Protein AF-A0A6C0JF33-F1 (afdb_monomer_lite)

Sequence (116 aa):
MNQNLSSVVIIPLLILCTIYLIREYVKKPEEDEEIVIDPNAPGVHYYSECDFKGIHTHTDTIPLSVEGNFKSVRIVGDYDVKANTEDDNEVVLRSHRGSSNMVKCTPFTGMEIGRD

Structure (mmCIF, N/CA/C/O backbone):
data_AF-A0A6C0JF33-F1
#
_entry.id   AF-A0A6C0JF33-F1
#
loop_
_atom_site.group_PDB
_atom_site.id
_atom_site.type_symbol
_atom_site.label_atom_id
_atom_site.label_alt_id
_atom_site.label_comp_id
_atom_site.label_asym_id
_atom_site.label_entity_id
_atom_site.label_seq_id
_atom_site.pdbx_PDB_ins_code
_atom_site.Cartn_x
_atom_site.Cartn_y
_atom_site.Cartn_z
_atom_site.occupancy
_atom_site.B_iso_or_equiv
_atom_site.auth_seq_id
_atom_site.auth_comp_id
_atom_site.auth_asym_id
_atom_site.auth_atom_id
_atom_site.pdbx_PDB_model_num
ATOM 1 N N . MET A 1 1 ? -19.820 44.792 55.739 1.00 44.91 1 MET A N 1
ATOM 2 C CA . MET A 1 1 ? -20.635 44.874 54.509 1.00 44.91 1 MET A CA 1
ATOM 3 C C . MET A 1 1 ? -19.707 44.646 53.318 1.00 44.91 1 MET A C 1
ATOM 5 O O . MET A 1 1 ? -19.194 45.616 52.803 1.00 44.91 1 MET A O 1
ATOM 9 N N . ASN A 1 2 ? -19.350 43.394 52.984 1.00 53.56 2 ASN A N 1
ATOM 10 C CA . ASN A 1 2 ? -18.393 43.122 51.884 1.00 53.56 2 ASN A CA 1
ATOM 11 C C . ASN A 1 2 ? -18.470 41.709 51.269 1.00 53.56 2 ASN A C 1
ATOM 13 O O . ASN A 1 2 ? -17.928 41.502 50.195 1.00 53.56 2 ASN A O 1
ATOM 17 N N . GLN A 1 3 ? -19.159 40.738 51.883 1.00 55.53 3 GLN A N 1
ATOM 18 C CA . GLN A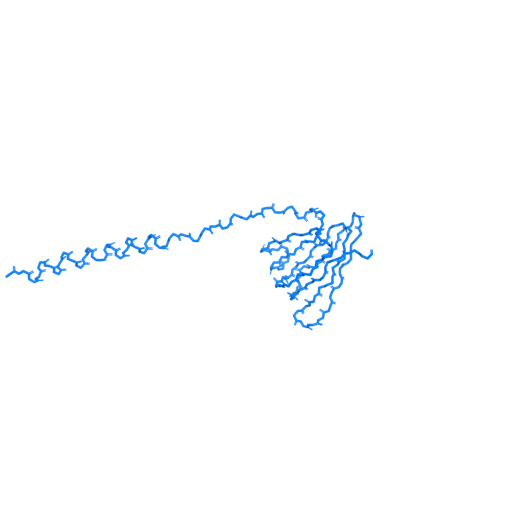 1 3 ? -19.188 39.363 51.350 1.00 55.53 3 GLN A CA 1
ATOM 19 C C . GLN A 1 3 ? -20.048 39.214 50.079 1.00 55.53 3 GLN A C 1
ATOM 21 O O . GLN A 1 3 ? -19.697 38.446 49.187 1.00 55.53 3 GLN A O 1
ATOM 26 N N . ASN A 1 4 ? -21.119 40.005 49.942 1.00 54.66 4 ASN A N 1
ATOM 27 C CA . ASN A 1 4 ? -21.998 39.960 48.765 1.00 54.66 4 ASN A CA 1
ATOM 28 C C . ASN A 1 4 ? -21.399 40.672 47.539 1.00 54.66 4 ASN A C 1
ATOM 30 O O . ASN A 1 4 ? -21.646 40.253 46.415 1.00 54.66 4 ASN A O 1
ATOM 34 N N . LEU A 1 5 ? -20.583 41.715 47.738 1.00 54.00 5 LEU A N 1
ATOM 35 C CA . LEU A 1 5 ? -19.964 42.459 46.633 1.00 54.00 5 LEU A CA 1
ATOM 36 C C . LEU A 1 5 ? -18.833 41.648 45.983 1.00 54.00 5 LEU A C 1
ATOM 38 O O . LEU A 1 5 ? -18.709 41.621 44.762 1.00 54.00 5 LEU A O 1
ATOM 42 N N . SER A 1 6 ? -18.057 40.926 46.799 1.00 55.31 6 SER A N 1
ATOM 43 C CA . SER A 1 6 ? -17.001 40.033 46.319 1.00 55.31 6 SER A CA 1
ATOM 44 C C . SER A 1 6 ? -17.564 38.883 45.477 1.00 55.31 6 SER A C 1
ATOM 46 O O . SER A 1 6 ? -17.042 38.625 44.401 1.00 55.31 6 SER A O 1
ATOM 48 N N . SER A 1 7 ? -18.665 38.240 45.887 1.00 57.81 7 SER A N 1
ATOM 49 C CA . SER A 1 7 ? -19.282 37.165 45.084 1.00 57.81 7 SER A CA 1
ATOM 50 C C . SER A 1 7 ? -19.866 37.657 43.755 1.00 57.81 7 SER A C 1
ATOM 52 O O . SER A 1 7 ? -19.691 36.995 42.736 1.00 57.81 7 SER A O 1
ATOM 54 N N . VAL A 1 8 ? -20.508 38.831 43.729 1.00 65.94 8 VAL A N 1
ATOM 55 C CA . VAL A 1 8 ? -21.138 39.368 42.506 1.00 65.94 8 VAL A CA 1
ATOM 56 C C . VAL A 1 8 ? -20.110 39.741 41.433 1.00 65.94 8 VAL A C 1
ATOM 58 O O . VAL A 1 8 ? -20.430 39.679 40.252 1.00 65.94 8 VAL A O 1
ATOM 61 N N . VAL A 1 9 ? -18.876 40.089 41.814 1.00 68.44 9 VAL A N 1
ATOM 62 C CA . VAL A 1 9 ? -17.822 40.491 40.864 1.00 68.44 9 VAL A CA 1
ATOM 63 C C . VAL A 1 9 ? -16.865 39.343 40.537 1.00 68.44 9 VAL A C 1
ATOM 65 O O . VAL A 1 9 ? -16.472 39.183 39.384 1.00 68.44 9 VAL A O 1
ATOM 68 N N . ILE A 1 10 ? -16.504 38.512 41.518 1.00 75.38 10 ILE A N 1
ATOM 69 C CA . ILE A 1 10 ? -15.505 37.449 41.329 1.00 75.38 10 ILE A CA 1
ATOM 70 C C . ILE A 1 10 ? -16.063 36.313 40.470 1.00 75.38 10 ILE A C 1
ATOM 72 O O . ILE A 1 10 ? -15.367 35.819 39.586 1.00 75.38 10 ILE A O 1
ATOM 76 N N . ILE A 1 11 ? -17.323 35.920 40.684 1.00 77.62 11 ILE A N 1
ATOM 77 C CA . ILE A 1 11 ? -17.954 34.824 39.938 1.00 77.62 11 ILE A CA 1
ATOM 78 C C . ILE A 1 11 ? -17.993 35.106 38.422 1.00 77.62 11 ILE A C 1
ATOM 80 O O . 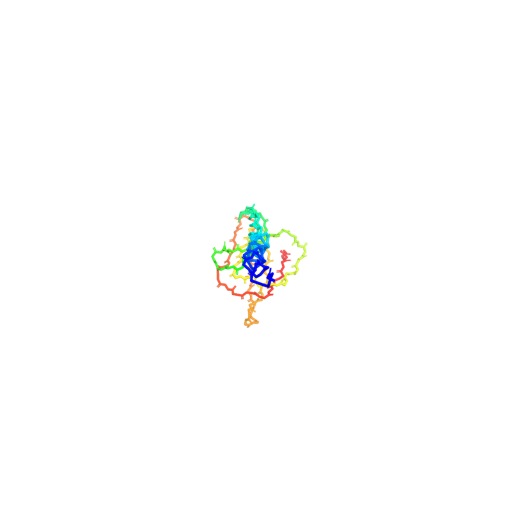ILE A 1 11 ? -17.490 34.271 37.669 1.00 77.62 11 ILE A O 1
ATOM 84 N N . PRO A 1 12 ? -18.503 36.254 37.927 1.00 80.00 12 PRO A N 1
ATOM 85 C CA . PRO A 1 12 ? -18.507 36.523 36.489 1.00 80.00 12 PRO A CA 1
ATOM 86 C C . PRO A 1 12 ? -17.099 36.681 35.906 1.00 80.00 12 PRO A C 1
ATOM 88 O O . PRO A 1 12 ? -16.877 36.309 34.756 1.00 80.00 12 PRO A O 1
ATOM 91 N N . LEU A 1 13 ? -16.132 37.167 36.692 1.00 83.50 13 LEU A N 1
ATOM 92 C CA . LEU A 1 13 ? -14.743 37.288 36.249 1.00 83.50 13 LEU A CA 1
ATOM 93 C C . LEU A 1 13 ? -14.089 35.911 36.050 1.00 83.50 13 LEU A C 1
ATOM 95 O O . LEU A 1 13 ? -13.421 35.685 35.045 1.00 83.50 13 LEU A O 1
ATOM 99 N N . LEU A 1 14 ? -14.348 34.963 36.956 1.00 83.38 14 LEU A N 1
ATOM 100 C CA . LEU A 1 14 ? -13.897 33.574 36.823 1.00 83.38 14 LEU A CA 1
ATOM 101 C C . LEU A 1 14 ? -14.567 32.859 35.642 1.00 83.38 14 LEU A C 1
ATOM 103 O O . LEU A 1 14 ? -13.912 32.088 34.938 1.00 83.38 14 LEU A O 1
ATOM 107 N N . ILE A 1 15 ? -15.849 33.139 35.386 1.00 84.94 15 ILE A N 1
ATOM 108 C CA . ILE A 1 15 ? -16.566 32.612 34.214 1.00 84.94 15 ILE A CA 1
ATOM 109 C C . ILE A 1 15 ? -15.946 33.154 32.917 1.00 84.94 15 ILE A C 1
ATOM 111 O O . ILE A 1 15 ? -15.695 32.397 31.983 1.00 84.94 15 ILE A O 1
ATOM 115 N N . LEU A 1 16 ? -15.628 34.449 32.856 1.00 86.12 16 LEU A N 1
ATOM 116 C CA . LEU A 1 16 ? -14.963 35.035 31.689 1.00 86.12 16 LEU A CA 1
ATOM 117 C C . LEU A 1 16 ? -13.554 34.464 31.483 1.00 86.12 16 LEU A C 1
ATOM 119 O O . LEU A 1 16 ? -13.206 34.121 30.354 1.00 86.12 16 LEU A O 1
ATOM 123 N N . CYS A 1 17 ? -12.773 34.295 32.555 1.00 84.25 17 CYS A N 1
ATOM 124 C CA . CYS A 1 17 ? -11.457 33.656 32.485 1.00 84.25 17 CYS A CA 1
ATOM 125 C C . CYS A 1 17 ? -11.543 32.211 31.983 1.00 84.25 17 CYS A C 1
ATOM 127 O O . CYS A 1 17 ? -10.758 31.818 31.126 1.00 84.25 17 CYS A O 1
ATOM 129 N N . THR A 1 18 ? -12.502 31.421 32.467 1.00 83.44 18 THR A N 1
ATOM 130 C CA . THR A 1 18 ? -12.666 30.029 32.017 1.00 83.44 18 THR A CA 1
ATOM 131 C C . THR A 1 18 ? -13.106 29.944 30.557 1.00 83.44 18 THR A C 1
ATOM 133 O O . THR A 1 18 ? -12.537 29.154 29.812 1.00 83.44 18 THR A O 1
ATOM 136 N N . ILE A 1 19 ? -14.028 30.797 30.097 1.00 83.94 19 ILE A N 1
ATOM 137 C CA . ILE A 1 19 ? -14.423 30.859 28.676 1.00 83.94 19 ILE A CA 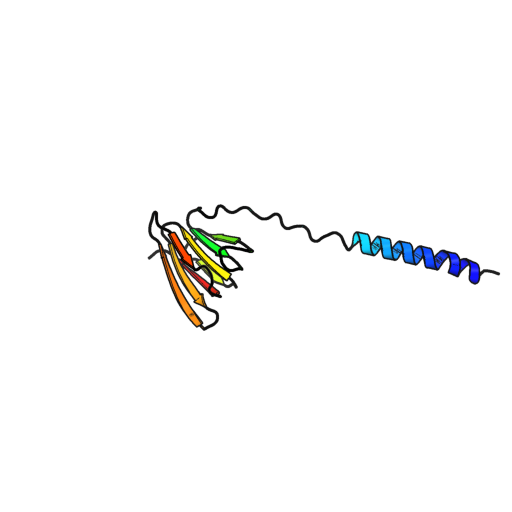1
ATOM 138 C C . ILE A 1 19 ? -13.244 31.278 27.786 1.00 83.94 19 ILE A C 1
ATOM 140 O O . ILE A 1 19 ? -13.063 30.719 26.703 1.00 83.94 19 ILE A O 1
ATOM 144 N N . TYR A 1 20 ? -12.445 32.251 28.229 1.00 82.62 20 TYR A N 1
ATOM 145 C CA . TYR A 1 20 ? -11.249 32.693 27.512 1.00 82.62 20 TYR A CA 1
ATOM 146 C C . TYR A 1 20 ? -10.232 31.554 27.367 1.00 82.62 20 TYR A C 1
ATOM 148 O O . TYR A 1 20 ? -9.800 31.262 26.254 1.00 82.62 20 TYR A O 1
ATOM 156 N N . LEU A 1 21 ? -9.936 30.847 28.462 1.00 79.38 21 LEU A N 1
ATOM 157 C CA . LEU A 1 21 ? -9.023 29.703 28.449 1.00 79.38 21 LEU A CA 1
ATOM 158 C C . LEU A 1 21 ? -9.550 28.570 27.559 1.00 79.38 21 LEU A C 1
ATOM 160 O O . LEU A 1 21 ? -8.798 28.036 26.754 1.00 79.38 21 LEU A O 1
ATOM 164 N N . ILE A 1 22 ? -10.846 28.243 27.619 1.00 78.44 22 ILE A N 1
ATOM 165 C CA . ILE A 1 22 ? -11.442 27.230 26.731 1.00 78.44 22 ILE A CA 1
ATOM 166 C C . ILE A 1 22 ? -11.264 27.627 25.260 1.00 78.44 22 ILE A C 1
ATOM 168 O O . ILE A 1 22 ? -10.908 26.786 24.446 1.00 78.44 22 ILE A O 1
ATOM 172 N N . ARG A 1 23 ? -11.457 28.899 24.897 1.00 74.12 23 ARG A N 1
ATOM 173 C CA . ARG A 1 23 ? -11.254 29.363 23.512 1.00 74.12 23 ARG A CA 1
ATOM 174 C C . ARG A 1 23 ? -9.805 29.272 23.047 1.00 74.12 23 ARG A C 1
ATOM 176 O O . ARG A 1 23 ? -9.575 28.994 21.876 1.00 74.12 23 ARG A O 1
ATOM 183 N N . GLU A 1 24 ? -8.853 29.518 23.938 1.00 69.75 24 GLU A N 1
ATOM 184 C CA . GLU A 1 24 ? -7.427 29.429 23.624 1.00 69.75 24 GLU A CA 1
ATOM 185 C C . GLU A 1 24 ? -6.961 27.972 23.473 1.00 69.75 24 GLU A C 1
ATOM 187 O O . GLU A 1 24 ? -6.177 27.671 22.573 1.00 69.75 24 GLU A O 1
ATOM 192 N N . TYR A 1 25 ? -7.505 27.060 24.288 1.00 60.03 25 TYR A N 1
ATOM 193 C CA . TYR A 1 25 ? -7.223 25.621 24.216 1.00 60.03 25 TYR A CA 1
ATOM 194 C C . TYR A 1 25 ? -7.992 24.894 23.104 1.00 60.03 25 TYR A C 1
ATOM 196 O O . TYR A 1 25 ? -7.49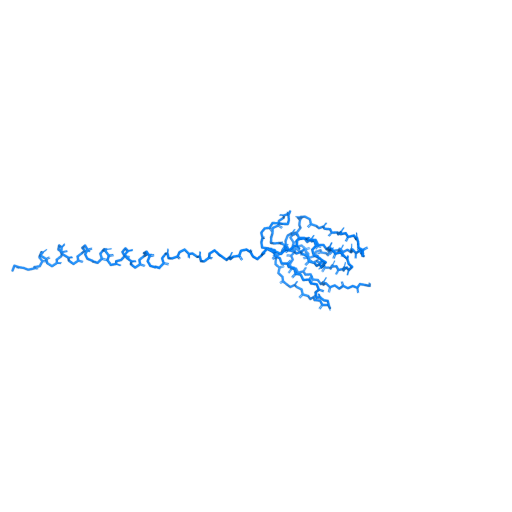4 23.907 22.576 1.00 60.03 25 TYR A O 1
ATOM 204 N N . VAL A 1 26 ? -9.162 25.390 22.689 1.00 61.12 26 VAL A N 1
ATOM 205 C CA . VAL A 1 26 ? -9.891 24.925 21.492 1.00 61.12 26 VAL A CA 1
ATOM 206 C C . VAL A 1 26 ? -9.377 25.673 20.251 1.00 61.12 26 VAL A C 1
ATOM 208 O O . VAL A 1 26 ? -10.131 26.048 19.352 1.00 61.12 26 VAL A O 1
ATOM 211 N N . LYS A 1 27 ? -8.063 25.915 20.172 1.00 52.81 27 LYS A N 1
ATOM 212 C CA . LYS A 1 27 ? -7.432 26.095 18.866 1.00 52.81 27 LYS A CA 1
ATOM 213 C C . LYS A 1 27 ? -7.660 24.794 18.108 1.00 52.81 27 LYS A C 1
ATOM 215 O O . LYS A 1 27 ? -7.325 23.720 18.602 1.00 52.81 27 LYS A O 1
ATOM 220 N N . LYS A 1 28 ? -8.343 24.916 16.967 1.00 55.25 28 LYS A N 1
ATOM 221 C CA . LYS A 1 28 ? -8.646 23.813 16.055 1.00 55.25 28 LYS A CA 1
ATOM 222 C C . LYS A 1 28 ? -7.395 22.944 15.878 1.00 55.25 28 LYS A C 1
ATOM 224 O O . LYS A 1 28 ? -6.317 23.535 15.778 1.00 55.25 28 LYS A O 1
ATOM 229 N N . PRO A 1 29 ? -7.527 21.603 15.837 1.00 54.50 29 PRO A N 1
ATOM 230 C CA . PRO A 1 29 ? -6.418 20.772 15.389 1.00 54.50 29 PRO A CA 1
ATOM 231 C C . PRO A 1 29 ? -5.932 21.363 14.066 1.00 54.50 29 PRO A C 1
ATOM 233 O O . PRO A 1 29 ? -6.765 21.724 13.228 1.00 54.50 29 PRO A O 1
ATOM 236 N N . GLU A 1 30 ? -4.622 21.589 13.957 1.00 56.12 30 GLU A N 1
ATOM 237 C CA . GLU A 1 30 ? -3.998 21.974 12.695 1.00 56.12 30 GLU A CA 1
ATOM 238 C C . GLU A 1 30 ? -4.546 21.009 11.638 1.00 56.12 30 GLU A C 1
ATOM 240 O O . GLU A 1 30 ? -4.490 19.794 11.818 1.00 56.12 30 GLU A O 1
ATOM 245 N N . GLU A 1 31 ? -5.225 21.546 10.621 1.00 54.91 31 GLU A N 1
ATOM 246 C CA . GLU A 1 31 ? -5.577 20.754 9.449 1.00 54.91 31 GLU A CA 1
ATOM 247 C C . GLU A 1 31 ? -4.233 20.371 8.839 1.00 54.91 31 GLU A C 1
ATOM 249 O O . GLU A 1 31 ? -3.575 21.224 8.245 1.00 54.91 31 GLU A O 1
ATOM 254 N N . ASP A 1 32 ? -3.786 19.139 9.100 1.00 59.03 32 ASP A N 1
ATOM 255 C CA . ASP A 1 32 ? -2.606 18.563 8.467 1.00 59.03 32 ASP A CA 1
ATOM 256 C C . ASP A 1 32 ? -2.761 18.804 6.964 1.00 59.03 32 ASP A C 1
ATOM 258 O O . ASP A 1 32 ? -3.695 18.289 6.344 1.00 59.03 32 ASP A O 1
ATOM 262 N N . GLU A 1 33 ? -1.914 19.667 6.397 1.00 58.22 33 GLU A N 1
ATOM 263 C CA . GLU A 1 33 ? -1.950 19.971 4.972 1.00 58.22 33 GLU A CA 1
ATOM 264 C C . GLU A 1 33 ? -1.849 18.642 4.215 1.00 58.22 33 GLU A C 1
ATOM 266 O O . GLU A 1 33 ? -0.841 17.938 4.320 1.00 58.22 33 GLU A O 1
ATOM 271 N N . GLU A 1 34 ? -2.911 18.264 3.495 1.00 59.84 34 GLU A N 1
ATOM 272 C CA . GLU A 1 34 ? -2.919 17.038 2.700 1.00 59.84 34 GLU A CA 1
ATOM 273 C C . GLU A 1 34 ? -1.774 17.122 1.685 1.00 59.84 34 GLU A C 1
ATOM 275 O O . GLU A 1 34 ? -1.832 17.869 0.704 1.00 59.84 34 GLU A O 1
ATOM 280 N N . ILE A 1 35 ? -0.702 16.365 1.925 1.00 63.09 35 ILE A N 1
ATOM 281 C CA . ILE A 1 35 ? 0.401 16.246 0.978 1.00 63.09 35 ILE A CA 1
ATOM 282 C C . ILE A 1 35 ? -0.177 15.618 -0.292 1.00 63.09 35 ILE A C 1
ATOM 284 O O . ILE A 1 35 ? -0.563 14.449 -0.306 1.00 63.09 35 ILE A O 1
ATOM 288 N N . VAL A 1 36 ? -0.248 16.399 -1.370 1.00 74.50 36 VAL A N 1
ATOM 289 C CA . VAL A 1 36 ? -0.754 15.922 -2.661 1.00 74.50 36 VAL A CA 1
ATOM 290 C C . VAL A 1 36 ? 0.321 15.061 -3.319 1.00 74.50 36 VAL A C 1
ATOM 292 O O . VAL A 1 36 ? 1.260 15.566 -3.933 1.00 74.50 36 VAL A O 1
ATOM 295 N N . ILE A 1 37 ? 0.184 13.746 -3.191 1.00 79.25 37 ILE A N 1
ATOM 296 C CA . ILE A 1 37 ? 1.048 12.763 -3.846 1.00 79.25 37 ILE A CA 1
ATOM 297 C C . ILE A 1 37 ? 0.425 12.392 -5.201 1.00 79.25 37 ILE A C 1
ATOM 299 O O . ILE A 1 37 ? -0.743 12.008 -5.264 1.00 79.25 37 ILE A O 1
ATOM 303 N N . ASP A 1 38 ? 1.192 12.470 -6.294 1.00 84.88 38 ASP A N 1
ATOM 304 C CA . ASP A 1 38 ? 0.719 12.060 -7.627 1.00 84.88 38 ASP A CA 1
ATOM 305 C C . ASP A 1 38 ? 0.360 10.558 -7.635 1.00 84.88 38 ASP A C 1
ATOM 307 O O . ASP A 1 38 ? 1.245 9.719 -7.458 1.00 84.88 38 ASP A O 1
ATOM 311 N N . PRO A 1 39 ? -0.910 10.173 -7.872 1.00 81.75 39 PRO A N 1
ATOM 312 C CA . PRO A 1 39 ? -1.347 8.775 -7.862 1.00 81.75 39 PRO A CA 1
ATOM 313 C C . PRO A 1 39 ? -0.868 7.953 -9.074 1.00 81.75 39 PRO A C 1
ATOM 315 O O . PRO A 1 39 ? -1.207 6.768 -9.176 1.00 81.75 39 PRO A O 1
ATOM 318 N N . ASN A 1 40 ? -0.153 8.576 -10.017 1.00 86.75 40 ASN A N 1
ATOM 319 C CA . ASN A 1 40 ? 0.445 7.927 -11.184 1.00 86.75 40 ASN A CA 1
ATOM 320 C C . ASN A 1 40 ? 1.979 7.921 -11.145 1.00 86.75 40 ASN A C 1
ATOM 322 O O . ASN A 1 40 ? 2.599 7.443 -12.100 1.00 86.75 40 ASN A O 1
ATOM 326 N N . ALA A 1 41 ? 2.593 8.447 -10.080 1.00 91.12 41 ALA A N 1
ATOM 327 C CA . ALA A 1 41 ? 4.031 8.323 -9.897 1.00 91.12 41 ALA A CA 1
ATOM 328 C C . ALA A 1 41 ? 4.425 6.831 -9.891 1.00 91.12 41 ALA A C 1
ATOM 330 O O . ALA A 1 41 ? 3.685 6.004 -9.367 1.00 91.12 41 ALA A O 1
ATOM 331 N N . PRO A 1 42 ? 5.563 6.436 -10.483 1.00 92.81 42 PRO A N 1
ATOM 332 C CA . PRO A 1 42 ? 6.049 5.069 -10.349 1.00 92.81 42 PRO A CA 1
ATOM 333 C C . PRO A 1 42 ? 6.285 4.709 -8.877 1.00 92.81 42 PRO A C 1
ATOM 335 O O . PRO A 1 42 ? 6.828 5.513 -8.116 1.00 92.81 42 PRO A O 1
ATOM 338 N N . GLY A 1 43 ? 5.895 3.500 -8.482 1.00 94.19 43 GLY A N 1
ATOM 339 C CA . GLY A 1 43 ? 6.015 3.031 -7.105 1.00 94.19 43 GLY A CA 1
ATOM 340 C C . GLY A 1 43 ? 4.786 2.283 -6.610 1.00 94.19 43 GLY A C 1
ATOM 341 O O . GLY A 1 43 ? 3.899 1.887 -7.374 1.00 94.19 43 GLY A O 1
ATOM 342 N N . VAL A 1 44 ? 4.756 2.095 -5.296 1.00 95.94 44 VAL A N 1
ATOM 343 C CA . VAL A 1 44 ? 3.658 1.485 -4.555 1.00 95.94 44 VAL A CA 1
ATOM 344 C C . VAL A 1 44 ? 2.915 2.578 -3.800 1.00 95.94 44 VAL A C 1
ATOM 346 O O . VAL A 1 44 ? 3.501 3.325 -3.018 1.00 95.94 44 VAL A O 1
ATOM 349 N N . HIS A 1 45 ? 1.612 2.660 -4.037 1.00 96.12 45 HIS A N 1
ATOM 350 C CA . HIS A 1 45 ? 0.684 3.570 -3.381 1.00 96.12 45 HIS A CA 1
ATOM 351 C C . HIS A 1 45 ? -0.257 2.742 -2.520 1.00 96.12 45 HIS A C 1
ATOM 353 O O . HIS A 1 45 ? -0.881 1.808 -3.023 1.00 96.12 45 HIS A O 1
ATOM 359 N N . TYR A 1 46 ? -0.395 3.084 -1.249 1.00 96.06 46 TYR A N 1
ATOM 360 C CA . TYR A 1 46 ? -1.312 2.406 -0.342 1.00 96.06 46 TYR A CA 1
ATOM 361 C C . TYR A 1 46 ? -2.085 3.416 0.495 1.00 96.06 46 TYR A C 1
ATOM 363 O O . TYR A 1 46 ? -1.611 4.525 0.755 1.00 96.06 46 TYR A O 1
ATOM 371 N N . TYR A 1 47 ? -3.310 3.036 0.852 1.00 95.88 47 TYR A N 1
ATOM 372 C CA . TYR A 1 47 ? -4.283 3.948 1.432 1.00 95.88 47 TYR A CA 1
ATOM 373 C C . TYR A 1 47 ? -5.000 3.332 2.626 1.00 95.88 47 TYR A C 1
ATOM 375 O O . TYR A 1 47 ? -5.315 2.138 2.625 1.00 95.88 47 TYR A O 1
ATOM 383 N N . SER A 1 48 ? -5.317 4.156 3.624 1.00 95.69 48 SER A N 1
ATOM 384 C CA . SER A 1 48 ? -6.016 3.709 4.835 1.00 95.69 48 SER A CA 1
ATOM 385 C C . SER A 1 48 ? -7.449 3.221 4.572 1.00 95.69 48 SER A C 1
ATOM 387 O O . SER A 1 48 ? -7.983 2.432 5.354 1.00 95.69 48 SER A O 1
ATOM 389 N N . GLU A 1 49 ? -8.085 3.659 3.479 1.00 96.56 49 GLU A N 1
ATOM 390 C CA . GLU A 1 49 ? -9.452 3.278 3.112 1.00 96.56 49 GLU A CA 1
ATOM 391 C C . GLU A 1 49 ? -9.545 2.562 1.756 1.00 96.56 49 GLU A C 1
ATOM 393 O O . GLU A 1 49 ? -8.582 2.448 0.992 1.00 96.56 49 GLU A O 1
ATOM 398 N N . CYS A 1 50 ? -10.738 2.034 1.473 1.00 96.31 50 CYS A N 1
ATOM 399 C CA . CYS A 1 50 ? -11.051 1.432 0.184 1.00 96.31 50 CYS A CA 1
ATOM 400 C C . CYS A 1 50 ? -11.157 2.498 -0.920 1.00 96.31 50 CYS A C 1
ATOM 402 O O . CYS A 1 50 ? -11.374 3.680 -0.659 1.00 96.31 50 CYS A O 1
ATOM 404 N N . ASP A 1 51 ? -11.021 2.057 -2.168 1.00 96.38 51 ASP A N 1
ATOM 405 C CA . ASP A 1 51 ? -11.106 2.885 -3.373 1.00 96.38 51 ASP A CA 1
ATOM 406 C C . ASP A 1 51 ? -10.093 4.045 -3.421 1.00 96.38 51 ASP A C 1
ATOM 408 O O . ASP A 1 51 ? -10.388 5.095 -3.993 1.00 96.38 51 ASP A O 1
ATOM 412 N N . PHE A 1 52 ? -8.888 3.838 -2.872 1.00 93.88 52 PHE A N 1
ATOM 413 C CA . PHE A 1 52 ? -7.777 4.804 -2.880 1.00 93.88 52 PHE A CA 1
ATOM 414 C C . PHE A 1 52 ? -8.101 6.117 -2.147 1.00 93.88 52 PHE A C 1
ATOM 416 O O . PHE A 1 52 ? -7.788 7.206 -2.627 1.00 93.88 52 PHE A O 1
ATOM 423 N N . LYS A 1 53 ? -8.779 6.008 -0.999 1.00 92.06 53 LYS A N 1
ATOM 424 C CA . LYS A 1 53 ? -9.196 7.135 -0.151 1.00 92.06 53 LYS A CA 1
ATOM 425 C C . LYS A 1 53 ? -8.491 7.129 1.202 1.00 92.06 53 LYS A C 1
ATOM 427 O O . LYS A 1 53 ? -7.932 6.119 1.625 1.00 92.06 53 LYS A O 1
ATOM 432 N N . GLY A 1 54 ? -8.601 8.247 1.912 1.00 90.88 54 GLY A N 1
ATOM 433 C CA . GLY A 1 54 ? -7.989 8.434 3.221 1.00 90.88 54 GLY A CA 1
ATOM 434 C C . GLY A 1 54 ? -6.502 8.752 3.104 1.00 90.88 54 GLY A C 1
ATOM 435 O O . GLY A 1 54 ? -6.054 9.294 2.094 1.00 90.88 54 GLY A O 1
ATOM 436 N N . ILE A 1 55 ? -5.742 8.408 4.143 1.00 91.69 55 ILE A N 1
ATOM 437 C CA . ILE A 1 55 ? -4.307 8.683 4.216 1.00 91.69 55 ILE A CA 1
ATOM 438 C C . ILE A 1 55 ? -3.617 7.941 3.078 1.00 91.69 55 ILE A C 1
ATOM 440 O O . ILE A 1 55 ? -3.667 6.713 3.021 1.00 91.69 55 ILE A O 1
ATOM 444 N N . HIS A 1 56 ? -2.979 8.695 2.186 1.00 93.06 56 HIS A N 1
ATOM 445 C CA . HIS A 1 56 ? -2.222 8.179 1.055 1.00 93.06 56 HIS A CA 1
ATOM 446 C C . HIS A 1 56 ? -0.739 8.144 1.409 1.00 93.06 56 HIS A C 1
ATOM 448 O O . HIS A 1 56 ? -0.154 9.153 1.789 1.00 93.06 56 HIS A O 1
ATOM 454 N N . THR A 1 57 ? -0.112 6.982 1.261 1.00 93.62 57 THR A N 1
ATOM 455 C CA . THR A 1 57 ? 1.344 6.848 1.305 1.00 93.62 57 THR A CA 1
ATOM 456 C C . THR A 1 57 ? 1.879 6.305 -0.015 1.00 93.62 57 THR A C 1
ATOM 458 O O . THR A 1 57 ? 1.269 5.442 -0.651 1.00 93.62 57 THR A O 1
ATOM 461 N N . HIS A 1 58 ? 3.024 6.834 -0.441 1.00 94.81 58 HIS A N 1
ATOM 462 C CA . HIS A 1 58 ? 3.761 6.401 -1.626 1.00 94.81 58 HIS A CA 1
ATOM 463 C C . HIS A 1 58 ? 5.188 6.033 -1.241 1.00 94.81 58 HIS A C 1
ATOM 465 O O . HIS A 1 58 ? 5.795 6.667 -0.379 1.00 94.81 58 HIS A O 1
ATOM 471 N N . THR A 1 59 ? 5.712 5.003 -1.893 1.00 93.25 59 THR A N 1
ATOM 472 C CA . THR A 1 59 ? 7.124 4.648 -1.825 1.00 93.25 59 THR A CA 1
ATOM 473 C C . THR A 1 59 ? 7.576 4.007 -3.131 1.00 93.25 59 THR A C 1
ATOM 475 O O . THR A 1 59 ? 6.846 3.246 -3.767 1.00 93.25 59 THR A O 1
ATOM 478 N N . ASP A 1 60 ? 8.799 4.309 -3.536 1.00 93.25 60 ASP A N 1
ATOM 479 C CA . ASP A 1 60 ? 9.506 3.701 -4.662 1.00 93.25 60 ASP A CA 1
ATOM 480 C C . ASP A 1 60 ? 10.756 2.926 -4.211 1.00 93.25 60 ASP A C 1
ATOM 482 O O . ASP A 1 60 ? 11.502 2.400 -5.045 1.00 93.25 60 ASP A O 1
ATOM 486 N N . THR A 1 61 ? 10.972 2.844 -2.894 1.00 92.75 61 THR A N 1
ATOM 487 C CA . THR A 1 61 ? 12.138 2.218 -2.273 1.00 92.75 61 THR A CA 1
ATOM 488 C C . THR A 1 61 ? 11.975 0.705 -2.222 1.00 92.75 61 THR A C 1
ATOM 490 O O . THR A 1 61 ? 10.942 0.189 -1.801 1.00 92.75 61 THR A O 1
ATOM 493 N N . ILE A 1 62 ? 13.031 -0.006 -2.620 1.00 89.50 62 ILE A N 1
ATOM 494 C CA . ILE A 1 62 ? 13.116 -1.466 -2.582 1.00 89.50 62 ILE A CA 1
ATOM 495 C C . ILE A 1 62 ? 14.511 -1.924 -2.119 1.00 89.50 62 ILE A C 1
ATOM 497 O O . ILE A 1 62 ? 15.504 -1.289 -2.483 1.00 89.50 62 ILE A O 1
ATOM 501 N N . PRO A 1 63 ? 14.617 -3.045 -1.383 1.00 85.88 63 PRO A N 1
ATOM 502 C CA . PRO A 1 63 ? 13.519 -3.759 -0.728 1.00 85.88 63 PRO A CA 1
ATOM 503 C C . PRO A 1 63 ? 12.980 -2.963 0.472 1.00 85.88 63 PRO A C 1
ATOM 505 O O . PRO A 1 63 ? 13.737 -2.261 1.143 1.00 85.88 63 PRO A O 1
ATOM 508 N N . LEU A 1 64 ? 11.684 -3.083 0.755 1.00 93.56 64 LEU A N 1
ATOM 509 C CA . LEU A 1 64 ? 11.058 -2.442 1.913 1.00 93.56 64 LEU A CA 1
ATOM 510 C C . LEU A 1 64 ? 9.985 -3.352 2.511 1.00 93.56 64 LEU A C 1
ATOM 512 O O . LEU A 1 64 ? 9.183 -3.924 1.780 1.00 93.56 64 LEU A O 1
ATOM 516 N N . SER A 1 65 ? 9.960 -3.452 3.839 1.00 94.88 65 SER A N 1
ATOM 517 C CA . SER A 1 65 ? 8.849 -4.056 4.574 1.00 94.88 65 SER A CA 1
ATOM 518 C C . SER A 1 65 ? 8.077 -2.954 5.287 1.00 94.88 65 SER A C 1
ATOM 520 O O . SER A 1 65 ? 8.673 -2.074 5.913 1.00 94.88 65 SER A O 1
ATOM 522 N N . VAL A 1 66 ? 6.760 -2.977 5.133 1.00 94.50 66 VAL A N 1
ATOM 523 C CA . VAL A 1 66 ? 5.836 -2.002 5.702 1.00 94.50 66 VAL A CA 1
ATOM 524 C C . VAL A 1 66 ? 4.889 -2.745 6.628 1.00 94.50 66 VAL A C 1
ATOM 526 O O . VAL A 1 66 ? 4.120 -3.593 6.184 1.00 94.50 66 VAL A O 1
ATOM 529 N N . GLU A 1 67 ? 4.918 -2.390 7.907 1.00 94.56 67 GLU A N 1
ATOM 530 C CA . GLU A 1 67 ? 3.894 -2.778 8.873 1.00 94.56 67 GLU A CA 1
ATOM 531 C C . GLU A 1 67 ? 2.875 -1.645 8.995 1.00 94.56 67 GLU A C 1
ATOM 533 O O . GLU A 1 67 ? 3.244 -0.472 9.106 1.00 94.56 67 GLU A O 1
ATOM 538 N N . GLY A 1 68 ? 1.586 -1.974 8.965 1.00 91.19 68 GLY A N 1
ATOM 539 C CA . GLY A 1 68 ? 0.535 -0.974 9.098 1.00 91.19 68 GLY A CA 1
ATOM 540 C C . GLY A 1 68 ? -0.801 -1.416 8.526 1.00 91.19 68 GLY A C 1
ATOM 541 O O . GLY A 1 68 ? -0.900 -2.403 7.806 1.00 91.19 68 GLY A O 1
ATOM 542 N N . ASN A 1 69 ? -1.834 -0.633 8.834 1.00 94.94 69 ASN A N 1
ATOM 543 C CA . ASN A 1 69 ? -3.200 -0.919 8.412 1.00 94.94 69 ASN A CA 1
ATOM 544 C C . ASN A 1 69 ? -3.554 -0.101 7.171 1.00 94.94 69 ASN A C 1
ATOM 546 O O . ASN A 1 69 ? -3.646 1.128 7.227 1.00 94.94 69 ASN A O 1
ATOM 550 N N . PHE A 1 70 ? -3.792 -0.784 6.058 1.00 96.38 70 PHE A N 1
ATOM 551 C CA . PHE A 1 70 ? -4.233 -0.176 4.805 1.00 96.38 70 PHE A CA 1
ATOM 552 C C . PHE A 1 70 ? -5.249 -1.081 4.110 1.00 96.38 70 PHE A C 1
ATOM 554 O O . PHE A 1 70 ? -5.333 -2.276 4.383 1.00 96.38 70 PHE A O 1
ATOM 561 N N . LYS A 1 71 ? -6.084 -0.498 3.248 1.00 97.69 71 LYS A N 1
ATOM 562 C CA . LYS A 1 71 ? -7.243 -1.182 2.648 1.00 97.69 71 LYS A CA 1
ATOM 563 C C . LYS A 1 71 ? -7.246 -1.193 1.129 1.00 97.69 71 LYS A C 1
ATOM 565 O O . LYS A 1 71 ? -7.998 -1.953 0.515 1.00 97.69 71 LYS A O 1
ATOM 570 N N . SER A 1 72 ? -6.434 -0.347 0.509 1.00 97.06 72 SER A N 1
ATOM 571 C CA . SER A 1 72 ? -6.246 -0.366 -0.934 1.00 97.06 72 SER A CA 1
ATOM 572 C C . SER A 1 72 ? -4.794 -0.109 -1.295 1.00 97.06 72 SER A C 1
ATOM 574 O O . SER A 1 72 ? -4.096 0.650 -0.625 1.00 97.06 72 SER A O 1
ATOM 576 N N . VAL A 1 73 ? -4.345 -0.789 -2.347 1.00 96.75 73 VAL A N 1
ATOM 577 C CA . VAL A 1 73 ? -2.969 -0.748 -2.847 1.00 96.75 73 VAL A CA 1
ATOM 578 C C . VAL A 1 73 ? -3.018 -0.613 -4.360 1.00 96.75 73 VAL A C 1
ATOM 580 O O . VAL A 1 73 ? -3.795 -1.293 -5.031 1.00 96.75 73 VAL A O 1
ATOM 583 N N . ARG A 1 74 ? -2.186 0.257 -4.915 1.00 95.44 74 ARG A N 1
ATOM 584 C CA . ARG A 1 74 ? -1.944 0.406 -6.347 1.00 95.44 74 ARG A CA 1
ATOM 585 C C . ARG A 1 74 ? -0.444 0.366 -6.578 1.00 95.44 74 ARG A C 1
ATOM 587 O O . ARG A 1 74 ? 0.301 1.081 -5.921 1.00 95.44 74 ARG A O 1
ATOM 594 N N . ILE A 1 75 ? -0.023 -0.409 -7.563 1.00 95.31 75 ILE A N 1
ATOM 595 C CA . ILE A 1 75 ? 1.358 -0.436 -8.030 1.00 95.31 75 ILE A CA 1
ATOM 596 C C . ILE A 1 75 ? 1.429 0.121 -9.447 1.00 95.31 75 ILE A C 1
ATOM 598 O O . ILE A 1 75 ? 0.587 -0.201 -10.291 1.00 95.31 75 ILE A O 1
ATOM 602 N N . VAL A 1 76 ? 2.409 0.986 -9.694 1.00 94.19 76 VAL A N 1
ATOM 603 C CA . VAL A 1 76 ? 2.633 1.651 -10.980 1.00 94.19 76 VAL A CA 1
ATOM 604 C C . VAL A 1 76 ? 4.075 1.414 -11.410 1.00 94.19 76 VAL A C 1
ATOM 606 O O . VAL A 1 76 ? 5.015 1.796 -10.716 1.00 94.19 76 VAL A O 1
ATOM 609 N N . GLY A 1 77 ? 4.258 0.812 -12.586 1.00 91.75 77 GLY A N 1
ATOM 610 C CA . GLY A 1 77 ? 5.580 0.450 -13.088 1.00 91.75 77 GLY A CA 1
ATOM 611 C C . GLY A 1 77 ? 6.007 -0.953 -12.665 1.00 91.75 77 GLY A C 1
ATOM 612 O O . GLY A 1 77 ? 5.174 -1.851 -12.591 1.00 91.75 77 GLY A O 1
ATOM 613 N N . ASP A 1 78 ? 7.311 -1.127 -12.467 1.00 93.56 78 ASP A N 1
ATOM 614 C CA . ASP A 1 78 ? 7.971 -2.424 -12.293 1.00 93.56 78 ASP A CA 1
ATOM 615 C C . ASP A 1 78 ? 8.236 -2.688 -10.805 1.00 93.56 78 ASP A C 1
ATOM 617 O O . ASP A 1 78 ? 9.267 -2.275 -10.260 1.00 93.56 78 ASP A O 1
ATOM 621 N N . TYR A 1 79 ? 7.233 -3.261 -10.141 1.00 94.44 79 TYR A N 1
ATOM 622 C CA . TYR A 1 79 ? 7.210 -3.513 -8.701 1.00 94.44 79 TYR A CA 1
ATOM 623 C C . TYR A 1 79 ? 6.395 -4.767 -8.405 1.00 94.44 79 TYR A C 1
ATOM 625 O O . TYR A 1 79 ? 5.347 -4.995 -9.019 1.00 94.44 79 TYR A O 1
ATOM 633 N N . ASP A 1 80 ? 6.836 -5.498 -7.388 1.00 94.94 80 ASP A N 1
ATOM 634 C CA . ASP A 1 80 ? 6.114 -6.621 -6.810 1.00 94.94 80 ASP A CA 1
ATOM 635 C C . ASP A 1 80 ? 5.804 -6.337 -5.344 1.00 94.94 80 ASP A C 1
ATOM 637 O O . ASP A 1 80 ? 6.645 -5.834 -4.594 1.00 94.94 80 ASP A O 1
ATOM 641 N N . VAL A 1 81 ? 4.575 -6.646 -4.942 1.00 96.19 81 VAL A N 1
ATOM 642 C CA . VAL A 1 81 ? 4.080 -6.463 -3.580 1.00 96.19 81 VAL A CA 1
ATOM 643 C C . VAL A 1 81 ? 3.476 -7.763 -3.090 1.00 96.19 81 VAL A C 1
ATOM 645 O O . VAL A 1 81 ? 2.601 -8.337 -3.737 1.00 96.19 81 VAL A O 1
ATOM 648 N N . LYS A 1 82 ? 3.913 -8.193 -1.913 1.00 96.75 82 LYS A N 1
ATOM 649 C CA . LYS A 1 82 ? 3.369 -9.334 -1.182 1.00 96.75 82 LYS A CA 1
ATOM 650 C C . LYS A 1 82 ? 2.745 -8.804 0.103 1.00 96.75 82 LYS A C 1
ATOM 652 O O . LYS A 1 82 ? 3.462 -8.418 1.020 1.00 96.75 82 LYS A O 1
ATOM 657 N N . ALA A 1 83 ? 1.420 -8.706 0.134 1.00 96.25 83 ALA A N 1
ATOM 658 C CA . ALA A 1 83 ? 0.671 -8.114 1.238 1.00 96.25 83 ALA A CA 1
ATOM 659 C C . ALA A 1 83 ? -0.056 -9.185 2.058 1.00 96.25 83 ALA A C 1
ATOM 661 O O . ALA A 1 83 ? -0.651 -10.102 1.491 1.00 96.25 83 ALA A O 1
ATOM 662 N N . ASN A 1 84 ? -0.042 -9.035 3.381 1.00 97.00 84 ASN A N 1
ATOM 663 C CA . ASN A 1 84 ? -0.727 -9.926 4.314 1.00 97.00 84 ASN A CA 1
ATOM 664 C C . ASN A 1 84 ? -2.054 -9.301 4.740 1.00 97.00 84 ASN A C 1
ATOM 666 O O . ASN A 1 84 ? -2.097 -8.140 5.150 1.00 97.00 84 ASN A O 1
ATOM 670 N N . THR A 1 85 ? -3.144 -10.054 4.623 1.00 96.19 85 THR A N 1
ATOM 671 C CA . THR A 1 85 ? -4.475 -9.628 5.071 1.00 96.19 85 THR A CA 1
ATOM 672 C C . THR A 1 85 ? -4.634 -9.789 6.583 1.00 96.19 85 THR A C 1
ATOM 674 O O . THR A 1 85 ? -3.875 -10.527 7.202 1.00 96.19 85 THR A O 1
ATOM 677 N N . GLU A 1 86 ? -5.679 -9.196 7.163 1.00 93.44 86 GLU A N 1
ATOM 678 C CA . GLU A 1 86 ? -6.058 -9.439 8.570 1.00 93.44 86 GLU A CA 1
ATOM 679 C C . GLU A 1 86 ? -6.374 -10.916 8.881 1.00 93.44 86 GLU A C 1
ATOM 681 O O . GLU A 1 86 ? -6.169 -11.355 10.007 1.00 93.44 86 GLU A O 1
ATOM 686 N N . ASP A 1 87 ? -6.817 -11.690 7.885 1.00 94.12 87 ASP A N 1
ATOM 687 C CA . ASP A 1 87 ? -7.130 -13.121 8.014 1.00 94.12 87 ASP A CA 1
ATOM 688 C C . ASP A 1 87 ? -5.919 -14.038 7.718 1.00 94.12 87 ASP A C 1
ATOM 690 O O . ASP A 1 87 ? -6.099 -15.183 7.302 1.00 94.12 87 ASP A O 1
ATOM 694 N N . ASP A 1 88 ? -4.686 -13.531 7.842 1.00 90.00 88 ASP A N 1
ATOM 695 C CA . ASP A 1 88 ? -3.425 -14.250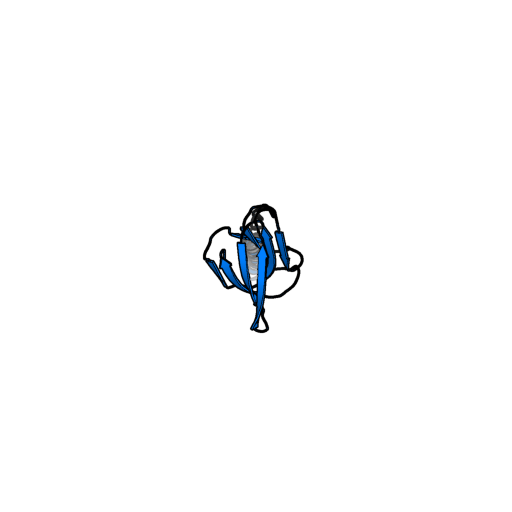 7.570 1.00 90.00 88 ASP A CA 1
ATOM 696 C C . ASP A 1 88 ? -3.296 -14.843 6.145 1.00 90.00 88 ASP A C 1
ATOM 698 O O . ASP A 1 88 ? -2.482 -15.732 5.887 1.00 90.00 88 ASP A O 1
ATOM 702 N N . ASN A 1 89 ? -4.079 -14.342 5.184 1.00 94.88 89 ASN A N 1
ATOM 703 C CA . ASN A 1 89 ? -3.922 -14.666 3.768 1.00 94.88 89 ASN A CA 1
ATOM 704 C C . ASN A 1 89 ? -2.908 -13.745 3.086 1.00 94.88 89 ASN A C 1
ATOM 706 O O . ASN A 1 89 ? -2.756 -12.577 3.439 1.00 94.88 89 ASN A O 1
ATOM 710 N N . GLU A 1 90 ? -2.274 -14.260 2.039 1.00 95.69 90 GLU A N 1
ATOM 711 C CA . GLU A 1 90 ? -1.311 -13.520 1.229 1.00 95.69 90 GLU A CA 1
ATOM 712 C C . GLU A 1 90 ? -1.926 -13.095 -0.107 1.00 95.69 90 GLU A C 1
ATOM 714 O O . GLU A 1 90 ? -2.523 -13.900 -0.827 1.00 95.69 90 GLU A O 1
ATOM 719 N N . VAL A 1 91 ? -1.734 -11.827 -0.465 1.00 95.94 91 VAL A N 1
ATOM 720 C CA . VAL A 1 91 ? -2.103 -11.264 -1.763 1.00 95.94 91 VAL A CA 1
ATOM 721 C C . VAL A 1 91 ? -0.844 -10.776 -2.460 1.00 95.94 91 VAL A C 1
ATOM 723 O O . VAL A 1 91 ? -0.138 -9.902 -1.959 1.00 95.94 91 VAL A O 1
ATOM 726 N N . VAL A 1 92 ? -0.587 -11.317 -3.649 1.00 95.56 92 VAL A N 1
ATOM 727 C CA . VAL A 1 92 ? 0.559 -10.932 -4.474 1.00 95.56 92 VAL A CA 1
ATOM 728 C C . VAL A 1 92 ? 0.089 -10.042 -5.617 1.00 95.56 92 VAL A C 1
ATOM 730 O O . VAL A 1 92 ? -0.750 -10.436 -6.430 1.00 95.56 92 VAL A O 1
ATOM 733 N N . LEU A 1 93 ? 0.654 -8.842 -5.695 1.00 94.69 93 LEU A N 1
ATOM 734 C CA . LEU A 1 93 ? 0.447 -7.891 -6.776 1.00 94.69 93 LEU A CA 1
ATOM 735 C C . LEU A 1 93 ? 1.744 -7.742 -7.547 1.00 94.69 93 LEU A C 1
ATOM 737 O O . LEU A 1 93 ? 2.761 -7.345 -6.990 1.00 94.69 93 LEU A O 1
ATOM 741 N N . ARG A 1 94 ? 1.678 -8.035 -8.841 1.00 93.88 94 ARG A N 1
ATOM 742 C CA . ARG A 1 94 ? 2.791 -7.852 -9.770 1.00 93.88 94 ARG A CA 1
ATOM 743 C C . ARG A 1 94 ? 2.407 -6.862 -10.846 1.00 93.88 94 ARG A C 1
ATOM 745 O O . ARG A 1 94 ? 1.275 -6.901 -11.348 1.00 93.88 94 ARG A O 1
ATOM 752 N N . SER A 1 95 ? 3.330 -5.979 -11.185 1.00 90.31 95 SER A N 1
ATOM 753 C CA . SER A 1 95 ? 3.199 -5.059 -12.305 1.00 90.31 95 SER A CA 1
ATOM 754 C C . SER A 1 95 ? 4.533 -4.937 -13.017 1.00 90.31 95 SER A C 1
ATOM 756 O O . SER A 1 95 ? 5.589 -4.959 -12.398 1.00 90.31 95 SER A O 1
ATOM 758 N N . HIS A 1 96 ? 4.454 -4.785 -14.332 1.00 88.56 96 HIS A N 1
ATOM 759 C CA . HIS A 1 96 ? 5.592 -4.588 -15.208 1.00 88.56 96 HIS A CA 1
ATOM 760 C C . HIS A 1 96 ? 5.667 -3.136 -15.682 1.00 88.56 96 HIS A C 1
ATOM 762 O O . HIS A 1 96 ? 4.733 -2.336 -15.553 1.00 88.56 96 HIS A O 1
ATOM 768 N N . ARG A 1 97 ? 6.787 -2.786 -16.311 1.00 84.62 97 ARG A N 1
ATOM 769 C CA . ARG A 1 97 ? 6.995 -1.453 -16.882 1.00 84.62 97 ARG A CA 1
ATOM 770 C C . ARG A 1 97 ? 5.862 -1.057 -17.844 1.00 84.62 97 ARG A C 1
ATOM 772 O O . ARG A 1 97 ? 5.666 -1.678 -18.883 1.00 84.62 97 ARG A O 1
ATOM 779 N N . GLY A 1 98 ? 5.155 0.024 -17.511 1.00 79.75 98 GLY A N 1
ATOM 780 C CA . GLY A 1 98 ? 4.034 0.541 -18.305 1.00 79.75 98 GLY A CA 1
ATOM 781 C C . GLY A 1 98 ? 2.673 -0.087 -17.987 1.00 79.75 98 GLY A C 1
ATOM 782 O O . GLY A 1 98 ? 1.685 0.311 -18.600 1.00 79.75 98 GLY A O 1
ATOM 783 N N . SER A 1 99 ? 2.593 -1.017 -17.030 1.00 86.88 99 SER A N 1
ATOM 784 C CA . SER A 1 99 ? 1.329 -1.486 -16.462 1.00 86.88 99 SER A CA 1
ATOM 785 C C . SER A 1 99 ? 1.088 -0.912 -15.066 1.00 86.88 99 SER A C 1
ATOM 787 O O . SER A 1 99 ? 1.972 -0.325 -14.438 1.00 86.88 99 SER A O 1
ATOM 789 N N . SER A 1 100 ? -0.143 -1.086 -14.592 1.00 89.12 100 SER A N 1
ATOM 790 C CA . SER A 1 100 ? -0.499 -0.895 -13.192 1.00 89.12 100 SER A CA 1
ATOM 791 C C . SER A 1 100 ? -1.369 -2.058 -12.741 1.00 89.12 100 SER A C 1
ATOM 793 O O . SER A 1 100 ? -2.120 -2.624 -13.538 1.00 89.12 100 SER A O 1
ATOM 795 N N . ASN A 1 101 ? -1.265 -2.408 -11.467 1.00 94.62 101 ASN A N 1
ATOM 796 C CA . ASN A 1 101 ? -2.110 -3.410 -10.833 1.00 94.62 101 ASN A CA 1
ATOM 797 C C . ASN A 1 101 ? -2.628 -2.850 -9.506 1.00 94.62 101 ASN A C 1
ATOM 799 O O . ASN A 1 101 ? -2.003 -1.963 -8.920 1.00 94.62 101 ASN A O 1
ATOM 803 N N . MET A 1 102 ? -3.804 -3.286 -9.059 1.00 95.38 102 MET A N 1
ATOM 804 C CA . MET A 1 102 ? -4.445 -2.664 -7.905 1.00 95.38 102 MET A CA 1
ATOM 805 C C . MET A 1 102 ? -5.423 -3.576 -7.168 1.00 95.38 102 MET A C 1
ATOM 807 O O . MET A 1 102 ? -6.123 -4.386 -7.771 1.00 95.38 102 MET A O 1
ATOM 811 N N . VAL A 1 103 ? -5.545 -3.331 -5.865 1.00 96.94 103 VAL A N 1
ATOM 812 C CA . VAL A 1 103 ? -6.582 -3.863 -4.978 1.00 96.94 103 VAL A CA 1
ATOM 813 C C . VAL A 1 103 ? -7.333 -2.691 -4.376 1.00 96.94 103 VAL A C 1
ATOM 815 O O . VAL A 1 103 ? -6.734 -1.783 -3.804 1.00 96.94 103 VAL A O 1
ATOM 818 N N . LYS A 1 104 ? -8.659 -2.702 -4.519 1.00 95.69 104 LYS A N 1
ATOM 819 C CA . LYS A 1 104 ? -9.509 -1.575 -4.116 1.00 95.69 104 LYS A CA 1
ATOM 820 C C . LYS A 1 104 ? -10.075 -1.695 -2.710 1.00 95.69 104 LYS A C 1
ATOM 822 O O . LYS A 1 104 ? -10.395 -0.669 -2.128 1.00 95.69 104 LYS A O 1
ATOM 827 N N . CYS A 1 105 ? -10.257 -2.903 -2.185 1.00 96.50 105 CYS A N 1
ATOM 828 C CA . CYS A 1 105 ? -10.837 -3.075 -0.857 1.00 96.50 105 CYS A CA 1
ATOM 829 C C . CYS A 1 105 ? -10.474 -4.445 -0.287 1.00 96.50 105 CYS A C 1
ATOM 831 O O . CYS A 1 105 ? -11.133 -5.449 -0.555 1.00 96.50 105 CYS A O 1
ATOM 833 N N . THR A 1 106 ? -9.382 -4.491 0.463 1.00 96.75 106 THR A N 1
ATOM 834 C CA . THR A 1 106 ? -8.941 -5.659 1.229 1.00 96.75 106 THR A CA 1
ATOM 835 C C . THR A 1 106 ? -8.142 -5.143 2.421 1.00 96.75 106 THR A C 1
ATOM 837 O O . THR A 1 106 ? -7.181 -4.416 2.196 1.00 96.75 106 THR A O 1
ATOM 840 N N . PRO A 1 107 ? -8.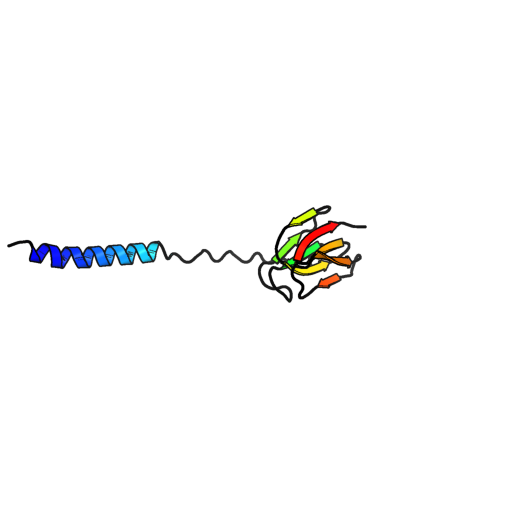538 -5.438 3.667 1.00 97.06 107 PRO A N 1
ATOM 841 C CA . PRO A 1 107 ? -7.761 -5.050 4.839 1.00 97.06 107 PRO A CA 1
ATOM 842 C C . PRO A 1 107 ? -6.426 -5.795 4.891 1.00 97.06 107 PRO A C 1
ATOM 844 O O . PRO A 1 107 ? -6.400 -7.024 4.814 1.00 97.06 107 PRO A O 1
ATOM 847 N N . PHE A 1 108 ? -5.336 -5.046 5.037 1.00 97.56 108 PHE A N 1
ATOM 848 C CA . PHE A 1 108 ? -3.974 -5.553 5.157 1.00 97.56 108 PHE A CA 1
ATOM 849 C C . PHE A 1 108 ? -3.333 -5.102 6.467 1.00 97.56 108 PHE A C 1
ATOM 851 O O . PHE A 1 108 ? -3.608 -4.002 6.946 1.00 97.56 108 PHE A O 1
ATOM 858 N N . THR A 1 109 ? -2.455 -5.948 7.001 1.00 97.00 109 THR A N 1
ATOM 859 C CA . THR A 1 109 ? -1.669 -5.714 8.226 1.00 97.00 109 THR A CA 1
ATOM 860 C C . THR A 1 109 ? -0.205 -5.380 7.932 1.00 97.00 109 THR A C 1
ATOM 862 O O . THR A 1 109 ? 0.519 -4.877 8.795 1.00 97.00 109 THR A O 1
ATOM 865 N N . GLY A 1 110 ? 0.242 -5.636 6.702 1.00 96.31 110 GLY A N 1
ATOM 866 C CA . GLY A 1 110 ? 1.579 -5.303 6.239 1.00 96.31 110 GLY A CA 1
ATOM 867 C C . GLY A 1 110 ? 1.836 -5.772 4.813 1.00 96.31 110 GLY A C 1
ATOM 868 O O . GLY A 1 110 ? 1.014 -6.464 4.205 1.00 96.31 110 GLY A O 1
ATOM 869 N N . MET A 1 111 ? 2.984 -5.385 4.268 1.00 96.81 111 MET A N 1
ATOM 870 C CA . MET A 1 111 ? 3.445 -5.833 2.958 1.00 96.81 111 MET A CA 1
ATOM 871 C C . MET A 1 111 ? 4.963 -5.787 2.817 1.00 96.81 111 MET A C 1
ATOM 873 O O . MET A 1 111 ? 5.637 -4.957 3.422 1.00 96.81 111 MET A O 1
ATOM 877 N N . GLU A 1 112 ? 5.477 -6.632 1.935 1.00 97.06 112 GLU A N 1
ATOM 878 C CA . GLU A 1 112 ? 6.843 -6.584 1.428 1.00 97.06 112 GLU A CA 1
ATOM 879 C C . GLU A 1 112 ? 6.830 -6.063 -0.010 1.00 97.06 112 GLU A C 1
ATOM 881 O O . GLU A 1 112 ? 6.017 -6.500 -0.830 1.00 97.06 112 GLU A O 1
ATOM 886 N N . ILE A 1 113 ? 7.727 -5.126 -0.313 1.00 95.94 113 ILE A N 1
ATOM 887 C CA . ILE A 1 113 ? 7.877 -4.505 -1.629 1.00 95.94 113 ILE A CA 1
ATOM 888 C C . ILE A 1 113 ? 9.245 -4.874 -2.201 1.00 95.94 113 ILE A C 1
ATOM 890 O O . ILE A 1 113 ? 10.282 -4.677 -1.556 1.00 95.94 113 ILE A O 1
ATOM 894 N N . GLY A 1 114 ? 9.251 -5.355 -3.441 1.00 94.44 114 GLY A N 1
ATOM 895 C CA . GLY A 1 114 ? 10.456 -5.744 -4.162 1.00 94.44 114 GLY A CA 1
ATOM 896 C C . GLY A 1 114 ? 10.337 -5.589 -5.677 1.00 94.44 114 GLY A C 1
ATOM 897 O O . GLY A 1 114 ? 9.470 -4.878 -6.192 1.00 94.44 114 GLY A O 1
ATOM 898 N N . ARG A 1 115 ? 11.265 -6.251 -6.370 1.00 87.00 115 ARG A N 1
ATOM 899 C CA . ARG A 1 115 ? 11.274 -6.512 -7.814 1.00 87.00 115 ARG A CA 1
ATOM 900 C C . ARG A 1 115 ? 11.834 -7.920 -8.000 1.00 87.00 115 ARG A C 1
ATOM 902 O O . ARG A 1 115 ? 12.978 -8.139 -7.594 1.00 87.00 115 ARG A O 1
ATOM 909 N N . ASP A 1 116 ? 11.031 -8.835 -8.533 1.00 68.88 116 ASP A N 1
ATOM 910 C CA . ASP A 1 116 ? 11.494 -10.143 -9.019 1.00 68.88 116 ASP A CA 1
ATOM 911 C C . ASP A 1 116 ? 12.295 -9.998 -10.330 1.00 68.88 116 ASP A C 1
ATOM 913 O O . ASP A 1 116 ? 11.943 -9.145 -11.181 1.00 68.88 116 ASP A O 1
#

pLDDT: mean 85.14, std 14.31, range [44.91, 97.69]

Secondary structure (DSSP, 8-state):
--HHHHHHHHHHHHHHHHHHHHHHHT------------TTSSEEEEESSGGG-SSEEEE--SSEEEEEEESEEEEESSEEEEEEETTS-EEEEEE-TT-EEEESS--EEEEEEE--

Radius of gyration: 25.7 Å; chains: 1; bounding box: 36×60×73 Å

Foldseek 3Di:
DPPVVCCVPVVVVVVVVVVVVVVVVPPDDPPPPQPDDDPQPAFKWFAQAFQSDHRIDTDRDPFDKFFDKTFKMKHHAAKWKWFAAPVRDTDIDGDHGPDMDMDGGTITGIMTMHGD

Organism: NCBI:txid1070528